Protein AF-A0A9D1FHT2-F1 (afdb_monomer)

Sequence (86 aa):
MQPKEKEFAIILGNLVRKLRRENTKNYSLYLDENLIPSSTLQTLESAKSSPKLYTLMRILGGMGISLADFAKLLENELPKDIFTKE

Solvent-accessible surface area (backbone atoms only — not comparable to full-atom values): 5070 Å² total; per-residue (Å²): 127,56,72,61,58,41,52,51,27,40,53,52,11,48,52,51,50,49,53,44,63,76,66,43,95,46,72,67,60,54,28,62,80,55,74,46,58,68,68,58,55,50,33,31,47,64,30,74,46,84,69,53,68,69,59,52,49,51,57,32,48,67,61,74,42,52,70,69,60,49,50,59,56,47,59,76,71,50,64,96,58,74,80,63,80,130

Mean predicted aligned error: 3.88 Å

InterPro domains:
  IPR010982 Lambda repressor-like, DNA-binding domain superfamily [G3DSA:1.10.260.40] (8-78)
  IPR010982 Lambda repressor-like, DNA-binding domain superfamily [SSF47413] (5-76)

pLDDT: mean 90.88, std 8.91, range [47.44, 97.31]

Radius of gyration: 13.07 Å; Cα contacts (8 Å, |Δi|>4): 68; chains: 1; bounding box: 22×29×38 Å

Organism: NCBI:txid2840836

Secondary structure (DSSP, 8-state):
--HHHHHHHHHHHHHHHHHHHHH-S-HHHHHHHTT--HHHHHHHHTTSSPPPHHHHHHHHHHTT--HHHHHHHHHHHS-TTTT---

Foldseek 3Di:
DPPLLLVLLQLQLCLLVVLCVVQPPDDVVLCVVLVNPPVLNVCSNVSVDRRDPVNVQSSCVSSVHHPVNSVVVSVVSDDPCSPPDD

Nearest PDB structures (foldseek):
  4i6t-assembly1_A  TM=8.855E-01  e=1.011E-02  Enterobacter sp. RFL1396
  3g5g-assembly1_A  TM=8.643E-01  e=2.364E-02  Enterobacter sp. RFL1396
  4i6u-assembly1_A  TM=8.636E-01  e=2.493E-02  Enterobacter sp. RFL1396
  3clc-assembly1_D  TM=8.712E-01  e=2.924E-02  unclassified
  3f52-assembly1_E  TM=8.143E-01  e=2.242E-02  Corynebacterium glutamicum

Structure (mmCIF, N/CA/C/O backbone):
data_AF-A0A9D1FHT2-F1
#
_entry.id   AF-A0A9D1FHT2-F1
#
loop_
_atom_site.group_PDB
_atom_site.id
_atom_site.type_symbol
_atom_site.label_atom_id
_atom_site.label_alt_id
_atom_site.label_comp_id
_atom_site.label_asym_id
_atom_site.label_entity_id
_atom_site.label_seq_id
_atom_site.pdbx_PDB_ins_code
_atom_site.Cartn_x
_atom_site.Cartn_y
_atom_site.Cartn_z
_atom_site.occupancy
_atom_site.B_iso_or_equiv
_atom_site.auth_seq_id
_atom_site.auth_comp_id
_atom_site.auth_asym_id
_atom_site.auth_atom_id
_atom_site.pdbx_PDB_model_num
ATOM 1 N N . MET A 1 1 ? 8.555 -4.871 -16.314 1.00 80.38 1 MET A N 1
ATOM 2 C CA . MET A 1 1 ? 8.300 -3.477 -15.904 1.00 80.38 1 MET A CA 1
ATOM 3 C C . MET A 1 1 ? 9.369 -2.621 -16.531 1.00 80.38 1 MET A C 1
ATOM 5 O O . MET A 1 1 ? 10.539 -2.986 -16.441 1.00 80.38 1 MET A O 1
ATOM 9 N N . GLN A 1 2 ? 8.964 -1.539 -17.180 1.00 88.44 2 GLN A N 1
ATOM 10 C CA . GLN A 1 2 ? 9.886 -0.512 -17.651 1.00 88.44 2 GLN A CA 1
ATOM 11 C C . GLN A 1 2 ? 10.543 0.198 -16.447 1.00 88.44 2 GLN A C 1
ATOM 13 O O . GLN A 1 2 ? 9.987 0.153 -15.346 1.00 88.44 2 GLN A O 1
ATOM 18 N N . PRO A 1 3 ? 11.709 0.852 -16.612 1.00 89.38 3 PRO A N 1
ATOM 19 C CA . PRO A 1 3 ? 12.416 1.499 -15.503 1.00 89.38 3 PRO A CA 1
ATOM 20 C C . PRO A 1 3 ? 11.550 2.488 -14.707 1.00 89.38 3 PRO A C 1
ATOM 22 O O . PRO A 1 3 ? 11.452 2.352 -13.490 1.00 89.38 3 PRO A O 1
ATOM 25 N N . LYS A 1 4 ? 10.836 3.392 -15.393 1.00 86.81 4 LYS A N 1
ATOM 26 C CA . LYS A 1 4 ? 9.939 4.376 -14.758 1.00 86.81 4 LYS A CA 1
ATOM 27 C C . LYS A 1 4 ? 8.759 3.725 -14.027 1.00 86.81 4 LYS A C 1
ATOM 29 O O . LYS A 1 4 ? 8.407 4.125 -12.924 1.00 86.81 4 LYS A O 1
ATOM 34 N N . GLU A 1 5 ? 8.176 2.668 -14.598 1.00 88.75 5 GLU A N 1
ATOM 35 C CA . GLU A 1 5 ? 7.110 1.905 -13.928 1.00 88.75 5 GLU A CA 1
ATOM 36 C C . GLU A 1 5 ? 7.611 1.243 -12.640 1.00 88.75 5 GLU A C 1
ATOM 38 O O . GLU A 1 5 ? 6.894 1.193 -11.642 1.00 88.75 5 GLU A O 1
ATOM 43 N N . LYS A 1 6 ? 8.845 0.726 -12.663 1.00 91.19 6 LYS A N 1
ATOM 44 C CA . LYS A 1 6 ? 9.475 0.109 -11.497 1.00 91.19 6 LYS A CA 1
ATOM 45 C C . LYS A 1 6 ? 9.759 1.145 -10.413 1.00 91.19 6 LYS A C 1
ATOM 47 O O . LYS A 1 6 ? 9.504 0.866 -9.247 1.00 91.19 6 LYS A O 1
ATOM 52 N N . GLU A 1 7 ? 10.258 2.317 -10.786 1.00 92.06 7 GLU A N 1
ATOM 53 C CA . GLU A 1 7 ? 10.485 3.430 -9.861 1.00 92.06 7 GLU A CA 1
ATOM 54 C C . GLU A 1 7 ? 9.182 3.877 -9.190 1.00 92.06 7 GLU A C 1
ATOM 56 O O . GLU A 1 7 ? 9.097 3.908 -7.962 1.00 92.06 7 GLU A O 1
ATOM 61 N N . PHE A 1 8 ? 8.124 4.084 -9.978 1.00 91.88 8 PHE A N 1
ATOM 62 C CA . PHE A 1 8 ? 6.791 4.373 -9.453 1.00 91.88 8 PHE A CA 1
ATOM 63 C C . PHE A 1 8 ? 6.298 3.278 -8.493 1.00 91.88 8 PHE A C 1
ATOM 65 O O . PHE A 1 8 ? 5.805 3.575 -7.404 1.00 91.88 8 PHE A O 1
ATOM 72 N N . ALA A 1 9 ? 6.462 2.003 -8.861 1.00 93.12 9 ALA A N 1
ATOM 73 C CA . ALA A 1 9 ? 6.069 0.881 -8.012 1.00 93.12 9 ALA A CA 1
ATOM 74 C C . ALA A 1 9 ? 6.854 0.840 -6.688 1.00 93.12 9 ALA A C 1
ATOM 76 O O . ALA A 1 9 ? 6.278 0.477 -5.664 1.00 93.12 9 ALA A O 1
ATOM 77 N N . ILE A 1 10 ? 8.134 1.233 -6.687 1.00 94.56 10 ILE A N 1
ATOM 78 C CA . ILE A 1 10 ? 8.958 1.342 -5.473 1.00 94.56 10 ILE A CA 1
ATOM 79 C C . ILE A 1 10 ? 8.418 2.440 -4.555 1.00 94.56 10 ILE A C 1
ATOM 81 O O . ILE A 1 10 ? 8.215 2.184 -3.369 1.00 94.5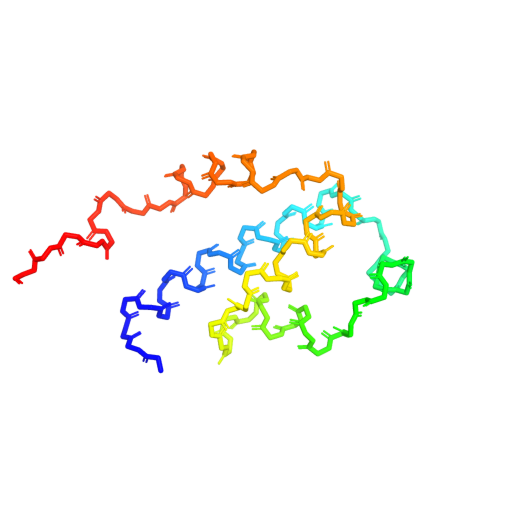6 10 ILE A O 1
ATOM 85 N N . ILE A 1 11 ? 8.144 3.633 -5.090 1.00 94.94 11 ILE A N 1
ATOM 86 C CA . ILE A 1 11 ? 7.606 4.760 -4.309 1.00 94.94 11 ILE A CA 1
ATOM 87 C C . ILE A 1 11 ? 6.256 4.376 -3.697 1.00 94.94 11 ILE A C 1
ATOM 89 O O . ILE A 1 11 ? 6.061 4.478 -2.484 1.00 94.94 11 ILE A O 1
ATOM 93 N N . LEU A 1 12 ? 5.354 3.837 -4.519 1.00 95.31 12 LEU A N 1
ATOM 94 C CA . LEU A 1 12 ? 4.038 3.38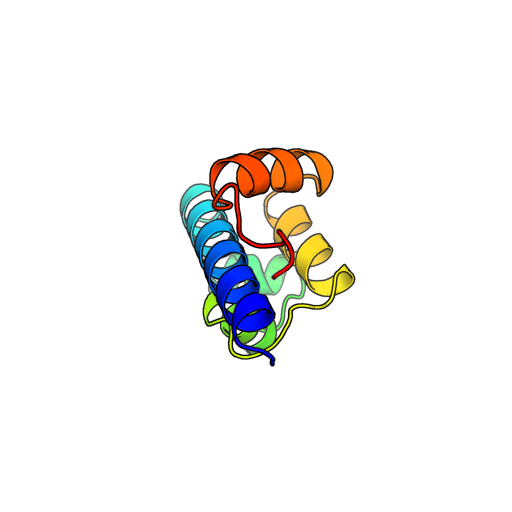0 -4.085 1.00 95.31 12 LEU A CA 1
ATOM 95 C C . LEU A 1 12 ? 4.145 2.287 -3.011 1.00 95.31 12 LEU A C 1
ATOM 97 O O . LEU A 1 12 ? 3.486 2.378 -1.974 1.00 95.31 12 LEU A O 1
ATOM 101 N N . GLY A 1 13 ? 4.982 1.270 -3.230 1.00 96.06 13 GLY A N 1
ATOM 102 C CA . GLY A 1 13 ? 5.179 0.167 -2.289 1.00 96.06 13 GLY A CA 1
ATOM 103 C C . GLY A 1 13 ? 5.739 0.628 -0.942 1.00 96.06 13 GLY A C 1
ATOM 104 O O . GLY A 1 13 ? 5.258 0.196 0.109 1.00 96.06 13 GLY A O 1
ATOM 105 N N . ASN A 1 14 ? 6.699 1.556 -0.962 1.00 96.56 14 ASN A N 1
ATOM 106 C CA . ASN A 1 14 ? 7.276 2.151 0.241 1.00 96.56 14 ASN A CA 1
ATOM 107 C C . ASN A 1 14 ? 6.247 2.973 1.024 1.00 96.56 14 ASN A C 1
ATOM 109 O O . ASN A 1 14 ? 6.155 2.819 2.245 1.00 96.56 14 ASN A O 1
ATOM 113 N N . LEU A 1 15 ? 5.443 3.790 0.337 1.00 97.31 15 LEU A N 1
ATOM 114 C CA . LEU A 1 15 ? 4.396 4.582 0.980 1.00 97.31 15 LEU A CA 1
ATOM 115 C C . LEU A 1 15 ? 3.333 3.685 1.626 1.00 97.31 15 LEU A C 1
ATOM 117 O O . LEU A 1 15 ? 2.982 3.883 2.788 1.00 97.31 15 LEU A O 1
ATOM 121 N N . VAL A 1 16 ? 2.870 2.646 0.923 1.00 96.81 16 VAL A N 1
ATOM 122 C CA . VAL A 1 16 ? 1.913 1.680 1.490 1.00 96.81 16 VAL A CA 1
ATOM 123 C C . VAL A 1 16 ? 2.497 0.976 2.714 1.00 96.81 16 VAL A C 1
ATOM 125 O O . VAL A 1 16 ? 1.823 0.855 3.736 1.00 96.81 16 VAL A O 1
ATOM 128 N N . ARG A 1 17 ? 3.767 0.562 2.655 1.00 96.31 17 ARG A N 1
ATOM 129 C CA . ARG A 1 17 ? 4.453 -0.070 3.787 1.00 96.31 17 ARG A CA 1
ATOM 130 C C . ARG A 1 17 ? 4.548 0.852 5.000 1.00 96.31 17 ARG A C 1
ATOM 132 O O . ARG A 1 17 ? 4.369 0.386 6.128 1.00 96.31 17 ARG A O 1
ATOM 139 N N . LYS A 1 18 ? 4.853 2.132 4.778 1.00 96.69 18 LYS A N 1
ATOM 140 C CA . LYS A 1 18 ? 4.899 3.164 5.820 1.00 96.69 18 LYS A CA 1
ATOM 141 C C . LYS A 1 18 ? 3.530 3.307 6.484 1.00 96.69 18 LYS A C 1
ATOM 143 O O . LYS A 1 18 ? 3.420 3.053 7.681 1.00 96.69 18 LYS A O 1
ATOM 148 N N . LEU A 1 19 ? 2.489 3.567 5.692 1.00 96.50 19 LEU A N 1
ATOM 149 C CA . LEU A 1 19 ? 1.119 3.730 6.187 1.00 96.50 19 LEU A CA 1
ATOM 150 C C . LEU A 1 19 ? 0.635 2.495 6.946 1.00 96.50 19 LEU A C 1
ATOM 152 O O . LEU A 1 19 ? 0.046 2.615 8.018 1.00 96.50 19 LEU A O 1
ATOM 156 N N . ARG A 1 20 ? 0.950 1.292 6.461 1.00 95.44 20 ARG A N 1
ATOM 157 C CA . ARG A 1 20 ? 0.596 0.059 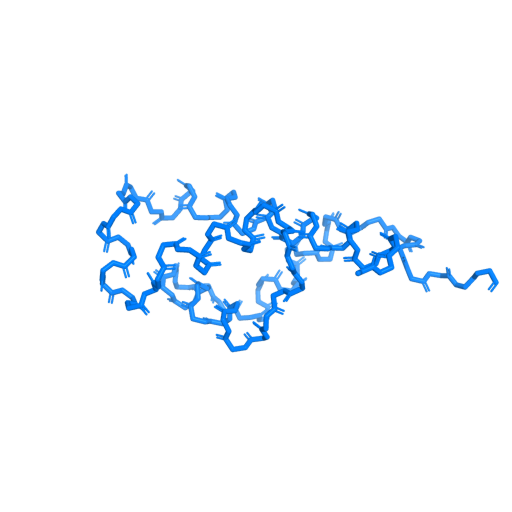7.165 1.00 95.44 20 ARG A CA 1
ATOM 158 C C . ARG A 1 20 ? 1.262 -0.031 8.531 1.00 95.44 20 ARG A C 1
ATOM 160 O O . ARG A 1 20 ? 0.609 -0.419 9.492 1.00 95.44 20 ARG A O 1
ATOM 167 N N . ARG A 1 21 ? 2.549 0.297 8.647 1.00 94.88 21 ARG A N 1
ATOM 168 C CA . ARG A 1 21 ? 3.246 0.270 9.946 1.00 94.88 21 ARG A CA 1
ATOM 169 C C . ARG A 1 21 ? 2.693 1.305 10.927 1.00 94.88 21 ARG A C 1
ATOM 171 O O . ARG A 1 21 ? 2.702 1.043 12.122 1.00 94.88 21 ARG A O 1
ATOM 178 N N . GLU A 1 22 ? 2.208 2.437 10.427 1.00 95.19 22 GLU A N 1
ATOM 179 C CA . GLU A 1 22 ? 1.591 3.493 11.240 1.00 95.19 22 GLU A CA 1
ATOM 180 C C . GLU A 1 22 ? 0.173 3.118 11.704 1.00 95.19 22 GLU A C 1
ATOM 182 O O . GLU A 1 22 ? -0.201 3.410 12.837 1.00 95.19 22 GLU A O 1
ATOM 187 N N . ASN A 1 23 ? -0.601 2.432 10.856 1.00 93.19 23 ASN A N 1
ATOM 188 C CA . ASN A 1 23 ? -2.024 2.160 11.096 1.00 93.19 23 ASN A CA 1
ATOM 189 C C . ASN A 1 23 ? -2.319 0.738 11.602 1.00 93.19 23 ASN A C 1
ATOM 191 O O . ASN A 1 23 ? -3.422 0.469 12.069 1.00 93.19 23 ASN A O 1
ATOM 195 N N . THR A 1 24 ? -1.358 -0.189 11.535 1.00 90.50 24 THR A N 1
ATOM 196 C CA . THR A 1 24 ? -1.565 -1.597 11.913 1.00 90.50 24 THR A CA 1
ATOM 197 C C . THR A 1 24 ? -0.521 -2.045 12.933 1.00 90.50 24 THR A C 1
ATOM 199 O O . THR A 1 24 ? 0.685 -1.967 12.700 1.00 90.50 24 THR A O 1
ATOM 202 N N . LYS A 1 25 ? -0.982 -2.540 14.088 1.00 82.75 25 LYS A N 1
ATOM 203 C CA . LYS A 1 25 ? -0.098 -3.029 15.163 1.00 82.75 25 LYS A CA 1
ATOM 204 C C . LYS A 1 25 ? 0.376 -4.463 14.929 1.00 82.75 25 LYS A C 1
ATOM 206 O O . LYS A 1 25 ? 1.478 -4.819 15.335 1.00 82.75 25 LYS A O 1
ATOM 211 N N . ASN A 1 26 ? -0.451 -5.286 14.282 1.00 92.75 26 ASN A N 1
ATOM 212 C CA . ASN A 1 26 ? -0.157 -6.687 14.000 1.00 92.75 26 ASN A CA 1
ATOM 213 C C . ASN A 1 26 ? -0.377 -6.982 12.513 1.00 92.75 26 ASN A C 1
ATOM 215 O O . ASN A 1 26 ? -1.472 -6.800 11.990 1.00 92.75 26 ASN A O 1
ATOM 219 N N . TYR A 1 27 ? 0.684 -7.441 11.849 1.00 93.00 27 TYR A N 1
ATOM 220 C CA . TYR A 1 27 ? 0.689 -7.725 10.417 1.00 93.00 27 TYR A CA 1
ATOM 221 C C . TYR A 1 27 ? -0.259 -8.865 10.033 1.00 93.00 27 TYR A C 1
ATOM 223 O O . TYR A 1 27 ? -1.057 -8.701 9.117 1.00 93.00 27 TYR A O 1
ATOM 231 N N . SER A 1 28 ? -0.177 -10.005 10.724 1.00 94.31 28 SER A N 1
ATOM 232 C CA . SER A 1 28 ? -0.980 -11.186 10.393 1.00 94.31 28 SER A CA 1
ATOM 233 C C . SER A 1 28 ? -2.460 -10.931 10.639 1.00 94.31 28 SER A C 1
ATOM 235 O O . SER A 1 28 ? -3.274 -11.216 9.771 1.00 94.31 28 SER A O 1
ATOM 237 N N . LEU A 1 29 ? -2.790 -10.294 11.768 1.00 94.38 29 LEU A N 1
ATOM 238 C CA . LEU A 1 29 ? -4.173 -9.944 12.086 1.00 94.38 29 LEU A CA 1
ATOM 239 C C . LEU A 1 29 ? -4.767 -8.996 11.035 1.00 94.38 29 LEU A C 1
ATOM 241 O O . LEU A 1 29 ? -5.860 -9.238 10.541 1.00 94.38 29 LEU A O 1
ATOM 245 N N . TYR A 1 30 ? -4.009 -7.973 10.626 1.00 95.75 30 TYR A N 1
ATOM 246 C CA . TYR A 1 30 ? -4.430 -7.058 9.565 1.00 95.75 30 TYR A CA 1
ATOM 247 C C . TYR A 1 30 ? -4.711 -7.782 8.240 1.00 95.75 30 TYR A C 1
ATOM 249 O O . TYR A 1 30 ? -5.690 -7.469 7.563 1.00 95.75 30 TYR A O 1
ATOM 257 N N . LEU A 1 31 ? -3.860 -8.737 7.855 1.00 95.62 31 LEU A N 1
ATOM 258 C CA . LEU A 1 31 ? -4.070 -9.517 6.637 1.00 95.62 31 LEU A CA 1
ATOM 259 C C . LEU A 1 31 ? -5.334 -10.376 6.717 1.00 95.62 31 LEU A C 1
ATOM 261 O O . LEU A 1 31 ? -6.106 -10.398 5.755 1.00 95.62 31 LEU A O 1
ATOM 265 N N . ASP A 1 32 ? -5.541 -11.046 7.850 1.00 95.12 32 ASP A N 1
ATOM 266 C CA . ASP A 1 32 ? -6.666 -11.955 8.066 1.00 95.12 32 ASP A CA 1
ATOM 267 C C . ASP A 1 32 ? -8.000 -11.195 8.088 1.00 95.12 32 ASP A C 1
ATOM 269 O O . ASP A 1 32 ? -8.917 -11.541 7.343 1.00 95.12 32 ASP A O 1
ATOM 273 N N . GLU A 1 33 ? -8.089 -10.102 8.854 1.00 94.69 33 GLU A N 1
ATOM 274 C CA . GLU A 1 33 ? -9.300 -9.273 8.974 1.00 94.69 33 GLU A CA 1
ATOM 275 C C . GLU A 1 33 ? -9.733 -8.656 7.638 1.00 94.69 33 GLU A C 1
ATOM 277 O O . GLU A 1 33 ? -10.923 -8.462 7.391 1.00 94.69 33 GLU A O 1
ATOM 282 N N . ASN A 1 34 ? -8.775 -8.374 6.752 1.00 94.38 34 ASN A N 1
ATOM 283 C CA . ASN A 1 34 ? -9.028 -7.698 5.480 1.00 94.38 34 ASN A CA 1
ATOM 284 C C . ASN A 1 34 ? -8.993 -8.634 4.266 1.00 94.38 34 ASN A C 1
ATOM 286 O O . ASN A 1 34 ? -9.091 -8.172 3.122 1.00 94.38 34 ASN A O 1
ATOM 290 N N . LEU A 1 35 ? -8.856 -9.947 4.489 1.00 94.06 35 LEU A N 1
ATOM 291 C CA . LEU A 1 35 ? -8.784 -10.966 3.439 1.00 94.06 35 LEU A CA 1
ATOM 292 C C . LEU A 1 35 ? -7.715 -10.625 2.382 1.00 94.06 35 LEU A C 1
ATOM 294 O O . LEU A 1 35 ? -7.965 -10.647 1.165 1.00 94.06 35 LEU A O 1
ATOM 298 N N . ILE A 1 36 ? -6.524 -10.250 2.853 1.00 94.50 36 ILE A N 1
ATOM 299 C CA . ILE A 1 36 ? -5.382 -9.873 2.019 1.00 94.50 36 ILE A CA 1
ATOM 300 C C . ILE A 1 36 ? -4.376 -11.027 2.038 1.00 94.50 36 ILE A C 1
ATOM 302 O O . ILE A 1 36 ? -3.786 -11.311 3.079 1.00 94.50 36 ILE A O 1
ATOM 306 N N . PRO A 1 37 ? -4.099 -11.681 0.897 1.00 94.31 37 PRO A N 1
ATOM 307 C CA . PRO A 1 37 ? -3.042 -12.680 0.850 1.00 94.31 37 PRO A CA 1
ATOM 308 C C . PRO A 1 37 ? -1.686 -12.042 1.175 1.00 94.31 37 PRO A C 1
ATOM 310 O O . PRO A 1 37 ? -1.319 -11.018 0.592 1.00 94.31 37 PRO A O 1
ATOM 313 N N . SER A 1 38 ? -0.899 -12.674 2.045 1.00 94.69 38 SER A N 1
ATOM 314 C CA . SER A 1 38 ? 0.428 -12.175 2.441 1.00 94.69 38 SER A CA 1
ATOM 315 C C . SER A 1 38 ? 1.347 -11.921 1.242 1.00 94.69 38 SER A C 1
ATOM 317 O O . SER A 1 38 ? 2.013 -10.889 1.172 1.00 94.69 38 SER A O 1
ATOM 319 N N . SER A 1 39 ? 1.313 -12.813 0.250 1.00 93.88 39 SER A N 1
ATOM 320 C CA . SER A 1 39 ? 2.051 -12.689 -1.010 1.00 93.88 39 SER A CA 1
ATOM 321 C C . SER A 1 39 ? 1.645 -11.458 -1.818 1.00 93.88 39 SER A C 1
ATOM 323 O O . SER A 1 39 ? 2.484 -10.863 -2.493 1.00 93.88 39 SER A O 1
ATOM 325 N N . THR A 1 40 ? 0.377 -11.049 -1.737 1.00 92.62 40 THR A N 1
ATOM 326 C CA . THR A 1 40 ? -0.153 -9.879 -2.444 1.00 92.62 40 THR A CA 1
ATOM 327 C C . THR A 1 40 ? 0.411 -8.599 -1.845 1.00 92.62 40 THR A C 1
ATOM 329 O O . THR A 1 40 ? 0.972 -7.780 -2.573 1.00 92.62 40 THR A O 1
ATOM 332 N N . LEU A 1 41 ? 0.335 -8.456 -0.518 1.00 94.25 41 LEU A N 1
ATOM 333 C CA . LEU A 1 41 ? 0.913 -7.304 0.167 1.00 94.25 41 LEU A CA 1
ATOM 334 C C . LEU A 1 41 ? 2.437 -7.268 0.005 1.00 94.25 41 LEU A C 1
ATOM 336 O O . LEU A 1 41 ? 2.990 -6.225 -0.326 1.00 94.25 41 LEU A O 1
ATOM 340 N N . GLN A 1 42 ? 3.113 -8.409 0.156 1.00 93.81 42 GLN A N 1
ATOM 341 C CA . GLN A 1 42 ? 4.563 -8.491 -0.011 1.00 93.81 42 GLN A CA 1
ATOM 342 C C . GLN A 1 42 ? 4.998 -8.101 -1.428 1.00 93.81 42 GLN A C 1
ATOM 344 O O . GLN A 1 42 ? 5.980 -7.381 -1.593 1.00 93.81 42 GLN A O 1
ATOM 349 N N . THR A 1 43 ? 4.275 -8.550 -2.455 1.00 93.19 43 THR A N 1
ATOM 350 C CA . THR A 1 43 ? 4.559 -8.202 -3.857 1.00 93.19 43 THR A CA 1
ATOM 351 C C . THR A 1 43 ? 4.417 -6.701 -4.099 1.00 93.19 43 THR A C 1
ATOM 353 O O . THR A 1 43 ? 5.256 -6.121 -4.788 1.00 93.19 43 THR A O 1
ATOM 356 N N . LEU A 1 44 ? 3.401 -6.075 -3.496 1.00 94.75 44 LEU A N 1
ATOM 357 C CA . LEU A 1 44 ? 3.185 -4.634 -3.568 1.00 94.75 44 LEU A CA 1
ATOM 358 C C . LEU A 1 44 ? 4.285 -3.864 -2.822 1.00 94.75 44 LEU A C 1
ATOM 360 O O . LEU A 1 44 ? 4.924 -3.004 -3.418 1.00 94.75 44 LEU A O 1
ATOM 364 N N . GLU A 1 45 ? 4.558 -4.197 -1.555 1.00 95.00 45 GLU A N 1
ATOM 365 C CA . GLU A 1 45 ? 5.573 -3.504 -0.740 1.00 95.00 45 GLU A CA 1
ATOM 366 C C . GLU A 1 45 ? 7.002 -3.684 -1.279 1.00 95.00 45 GLU A C 1
ATOM 368 O O . GLU A 1 45 ? 7.865 -2.853 -1.016 1.00 95.00 45 GLU A O 1
ATOM 373 N N . SER A 1 46 ? 7.274 -4.772 -2.008 1.00 94.81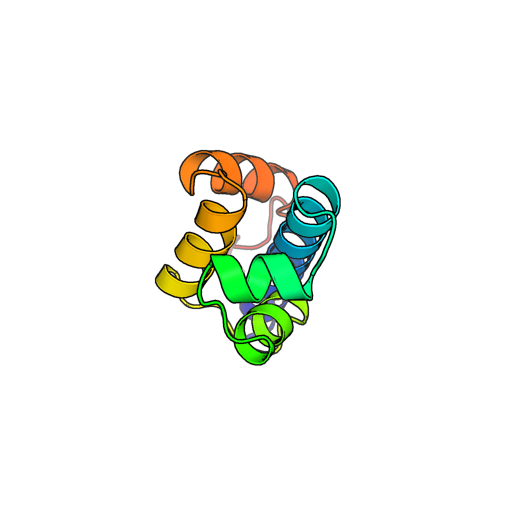 46 SER A N 1
ATOM 374 C CA . SER A 1 46 ? 8.586 -5.039 -2.619 1.00 94.81 46 SER A CA 1
ATOM 375 C C . SER A 1 46 ? 8.710 -4.562 -4.066 1.00 94.81 46 SER A C 1
ATOM 377 O O . SER A 1 46 ? 9.756 -4.781 -4.679 1.00 94.81 46 SER A O 1
ATOM 379 N N . ALA A 1 47 ? 7.660 -3.955 -4.632 1.00 93.56 47 ALA A N 1
ATOM 380 C CA . ALA A 1 47 ? 7.612 -3.528 -6.032 1.00 93.56 47 ALA A CA 1
ATOM 381 C C . ALA A 1 47 ? 7.987 -4.641 -7.035 1.00 93.56 47 ALA A C 1
ATOM 383 O O . ALA A 1 47 ? 8.529 -4.384 -8.113 1.00 93.56 47 ALA A O 1
ATOM 384 N N . LYS A 1 48 ? 7.705 -5.905 -6.689 1.00 89.88 48 LYS A N 1
ATOM 385 C CA . LYS A 1 48 ? 8.036 -7.066 -7.532 1.00 89.88 48 LYS A CA 1
ATOM 386 C C . LYS A 1 48 ? 7.169 -7.114 -8.796 1.00 89.88 48 LYS A C 1
ATOM 388 O O . LYS A 1 48 ? 7.598 -7.641 -9.820 1.00 89.88 48 LYS A O 1
ATOM 393 N N . SER A 1 49 ? 5.972 -6.531 -8.744 1.00 84.75 49 SER A N 1
ATOM 394 C CA . SER A 1 49 ? 5.099 -6.310 -9.898 1.00 84.75 49 SER A CA 1
ATOM 395 C C . SER A 1 49 ? 4.318 -5.008 -9.747 1.00 84.75 49 SER A C 1
ATOM 397 O O . SER A 1 49 ? 4.127 -4.531 -8.630 1.00 84.75 49 SER A O 1
ATOM 399 N N . SER A 1 50 ? 3.782 -4.488 -10.852 1.00 78.75 50 SER A N 1
ATOM 400 C CA . SER A 1 50 ? 2.824 -3.384 -10.807 1.00 78.75 50 SER A CA 1
ATOM 401 C C . SER A 1 50 ? 1.579 -3.810 -10.016 1.00 78.75 50 SER A C 1
ATOM 403 O O . SER A 1 50 ? 0.956 -4.824 -10.358 1.00 78.75 50 SER A O 1
ATOM 405 N N . PRO A 1 51 ? 1.215 -3.096 -8.942 1.00 78.19 51 PRO A N 1
ATOM 406 C CA . PRO A 1 51 ? 0.041 -3.439 -8.160 1.00 78.19 51 PRO A CA 1
ATOM 407 C C . PRO A 1 51 ? -1.232 -3.151 -8.958 1.00 78.19 51 PRO A C 1
ATOM 409 O O . PRO A 1 51 ? -1.365 -2.116 -9.608 1.00 78.19 51 PRO A O 1
ATOM 412 N N . LYS A 1 52 ? -2.196 -4.073 -8.899 1.00 89.06 52 LYS A N 1
ATOM 413 C CA . LYS A 1 52 ? -3.524 -3.846 -9.478 1.00 89.06 52 LYS A CA 1
ATOM 414 C C . LYS A 1 52 ? -4.286 -2.838 -8.616 1.00 89.06 52 LYS A C 1
ATOM 416 O O . LYS A 1 52 ? -4.244 -2.933 -7.391 1.00 89.06 52 LYS A O 1
ATOM 421 N N . LEU A 1 53 ? -5.047 -1.938 -9.240 1.00 91.25 53 LEU A N 1
ATOM 422 C CA . LEU A 1 53 ? -5.81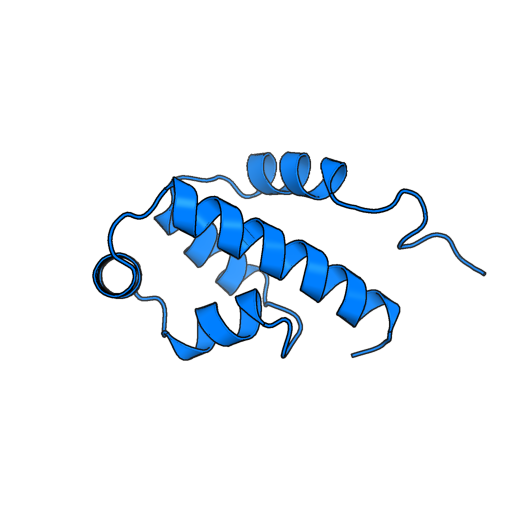4 -0.906 -8.527 1.00 91.25 53 LEU A CA 1
ATOM 423 C C . LEU A 1 53 ? -6.731 -1.496 -7.444 1.00 91.25 53 LEU A C 1
ATOM 425 O O . LEU A 1 53 ? -6.721 -1.039 -6.307 1.00 91.25 53 LEU A O 1
ATOM 429 N N . TYR A 1 54 ? -7.456 -2.567 -7.769 1.00 91.12 54 TYR A N 1
ATOM 430 C CA . TYR A 1 54 ? -8.320 -3.264 -6.812 1.00 91.12 54 TYR A CA 1
ATOM 431 C C . TYR A 1 54 ? -7.560 -3.785 -5.579 1.00 91.12 54 TYR A C 1
ATOM 433 O O . TYR A 1 54 ? -8.039 -3.680 -4.451 1.00 91.12 54 TYR A O 1
ATOM 441 N N . THR A 1 55 ? -6.352 -4.317 -5.783 1.00 91.56 55 THR A N 1
ATOM 442 C CA . THR A 1 55 ? -5.479 -4.780 -4.698 1.00 91.56 55 THR A CA 1
ATOM 443 C C . THR A 1 55 ? -5.067 -3.625 -3.794 1.00 91.56 55 THR A C 1
ATOM 445 O O . THR A 1 55 ? -5.156 -3.746 -2.574 1.00 91.56 55 THR A O 1
ATOM 448 N N . LEU A 1 56 ? -4.653 -2.503 -4.389 1.00 94.81 56 LEU A N 1
ATOM 449 C CA . LEU A 1 56 ? -4.293 -1.299 -3.648 1.00 94.81 56 LEU A CA 1
ATOM 450 C C . LEU A 1 56 ? -5.481 -0.790 -2.822 1.00 94.81 56 LEU A C 1
ATOM 452 O O . LEU A 1 56 ? -5.331 -0.564 -1.628 1.00 94.81 56 LEU A O 1
ATOM 456 N N . MET A 1 57 ? -6.672 -0.691 -3.420 1.00 94.94 57 MET A N 1
ATOM 457 C CA . MET A 1 57 ? -7.881 -0.240 -2.721 1.00 94.94 57 MET A CA 1
ATOM 458 C C . MET A 1 57 ? -8.237 -1.126 -1.526 1.00 94.94 57 MET A C 1
ATOM 460 O O . MET A 1 57 ? -8.599 -0.600 -0.480 1.00 94.94 57 MET A O 1
ATOM 464 N N . ARG A 1 58 ? -8.108 -2.455 -1.646 1.00 93.62 58 ARG A N 1
ATOM 465 C CA . ARG A 1 58 ? -8.354 -3.370 -0.520 1.00 93.62 58 ARG A CA 1
ATOM 466 C C . ARG A 1 58 ? -7.367 -3.138 0.625 1.00 93.62 58 ARG A C 1
ATOM 468 O O . ARG A 1 58 ? -7.778 -3.074 1.778 1.00 93.62 58 ARG A O 1
ATOM 475 N N . ILE A 1 59 ? -6.081 -2.997 0.303 1.00 95.50 59 ILE A N 1
ATOM 476 C CA . ILE A 1 59 ? -5.026 -2.729 1.289 1.00 95.50 59 ILE A CA 1
ATOM 477 C C . ILE A 1 59 ? -5.296 -1.397 2.004 1.00 95.50 59 ILE A C 1
ATOM 479 O O . ILE A 1 59 ? -5.336 -1.353 3.233 1.00 95.50 59 ILE A O 1
ATOM 483 N N . LEU A 1 60 ? -5.558 -0.328 1.250 1.00 96.44 60 LEU A N 1
ATOM 484 C CA . LEU A 1 60 ? -5.872 0.991 1.807 1.00 96.44 60 LEU A CA 1
ATOM 485 C C . LEU A 1 60 ? -7.148 0.978 2.657 1.00 96.44 60 LEU A C 1
ATOM 487 O O . LEU A 1 60 ? -7.143 1.497 3.772 1.00 96.44 60 LEU A O 1
ATOM 491 N N . GLY A 1 61 ? -8.203 0.317 2.176 1.00 95.31 61 GLY A N 1
ATOM 492 C CA . GLY A 1 61 ? -9.471 0.183 2.890 1.00 95.31 61 GLY A CA 1
ATOM 493 C C . GLY A 1 61 ? -9.313 -0.495 4.249 1.00 95.31 61 GLY A C 1
ATOM 494 O O . GLY A 1 61 ? -9.890 -0.026 5.225 1.00 95.31 61 GLY A O 1
ATOM 495 N N . GLY A 1 62 ? -8.454 -1.514 4.350 1.00 94.19 62 GLY A N 1
ATOM 496 C CA . GLY A 1 62 ? -8.156 -2.155 5.633 1.00 94.19 62 GLY A CA 1
ATOM 497 C C . GLY A 1 62 ? -7.399 -1.276 6.631 1.00 94.19 62 GLY A C 1
ATOM 498 O O . GLY A 1 62 ? -7.332 -1.601 7.811 1.00 94.19 62 GLY A O 1
ATOM 499 N N . MET A 1 63 ? -6.816 -0.168 6.170 1.00 95.38 63 MET A N 1
ATOM 500 C CA . MET A 1 63 ? -6.209 0.861 7.020 1.00 95.38 63 MET A CA 1
ATOM 501 C C . MET A 1 63 ? -7.159 2.043 7.268 1.00 95.38 63 MET A C 1
ATOM 503 O O . MET A 1 63 ? -6.765 3.008 7.911 1.00 95.38 63 MET A O 1
ATOM 507 N N . GLY A 1 64 ? -8.385 2.006 6.733 1.00 95.19 64 GLY A N 1
ATOM 508 C CA . GLY A 1 64 ? -9.315 3.138 6.771 1.00 95.19 64 GLY A CA 1
ATOM 509 C C . GLY A 1 64 ? -8.900 4.313 5.878 1.00 95.19 64 GLY A C 1
ATOM 510 O O . GLY A 1 64 ? -9.382 5.425 6.072 1.00 95.19 64 GLY A O 1
ATOM 511 N N . ILE A 1 65 ? -8.009 4.092 4.906 1.00 97.25 65 ILE A N 1
ATOM 512 C CA . ILE A 1 65 ? -7.475 5.138 4.026 1.00 97.25 65 ILE A CA 1
ATOM 513 C C . ILE A 1 65 ? -8.236 5.119 2.700 1.00 97.25 65 ILE A C 1
ATOM 515 O O . ILE A 1 6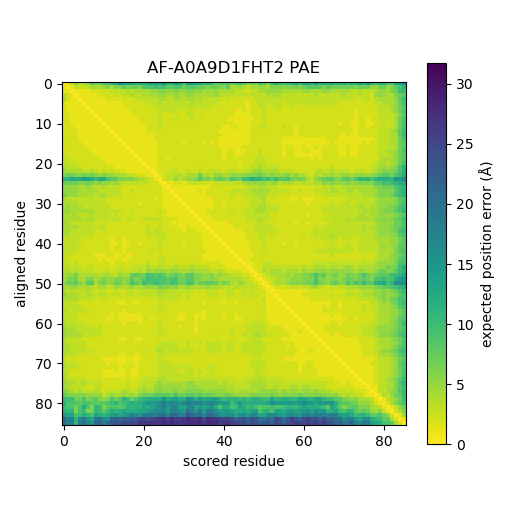5 ? -8.333 4.086 2.034 1.00 97.25 65 ILE A O 1
ATOM 519 N N . SER A 1 66 ? -8.758 6.274 2.286 1.00 96.50 66 SER A N 1
ATOM 520 C CA . SER A 1 66 ? -9.390 6.409 0.975 1.00 96.50 66 SER A CA 1
ATOM 521 C C . SER A 1 66 ? -8.339 6.467 -0.140 1.00 96.50 66 SER A C 1
ATOM 523 O O . SER A 1 66 ? -7.219 6.944 0.054 1.00 96.50 66 SER A O 1
ATOM 525 N N . LEU A 1 67 ? -8.701 6.026 -1.349 1.00 95.19 67 LEU A N 1
ATOM 526 C CA . LEU A 1 67 ? -7.808 6.144 -2.509 1.00 95.19 67 LEU A CA 1
ATOM 527 C C . LEU A 1 67 ? -7.450 7.611 -2.812 1.00 95.19 67 LEU A C 1
ATOM 529 O O . LEU A 1 67 ? -6.331 7.888 -3.233 1.00 95.19 67 LEU A O 1
ATOM 533 N N . ALA A 1 68 ? -8.379 8.543 -2.577 1.00 96.00 68 ALA A N 1
ATOM 534 C CA . ALA A 1 68 ? -8.162 9.969 -2.806 1.00 96.00 68 ALA A CA 1
ATOM 535 C C . ALA A 1 68 ? -7.132 10.561 -1.832 1.00 96.00 68 ALA A C 1
ATOM 537 O O . ALA A 1 68 ? -6.262 11.324 -2.248 1.00 96.00 68 ALA A O 1
ATOM 538 N N . ASP A 1 69 ? -7.192 10.188 -0.553 1.00 96.69 69 ASP A N 1
ATOM 539 C CA . ASP A 1 69 ? -6.217 10.652 0.440 1.00 96.69 69 ASP A CA 1
ATOM 540 C C . ASP A 1 69 ? -4.847 10.025 0.198 1.00 96.69 69 ASP A C 1
ATOM 542 O O . ASP A 1 69 ? -3.830 10.714 0.251 1.00 96.69 69 ASP A O 1
ATOM 546 N N . PHE A 1 70 ? -4.820 8.744 -0.174 1.00 96.94 70 PHE A N 1
ATOM 547 C CA . PHE A 1 70 ? -3.587 8.094 -0.599 1.00 96.94 70 PHE A CA 1
ATOM 548 C C . PHE A 1 70 ? -2.961 8.780 -1.820 1.00 96.94 70 PHE A C 1
ATOM 550 O O . PHE A 1 70 ? -1.752 8.983 -1.835 1.00 96.94 70 PHE A O 1
ATOM 557 N N . ALA A 1 71 ? -3.756 9.170 -2.821 1.00 94.69 71 ALA A N 1
ATOM 558 C CA . ALA A 1 71 ? -3.250 9.853 -4.011 1.00 94.69 71 ALA A CA 1
ATOM 559 C C . ALA A 1 71 ? -2.567 11.186 -3.667 1.00 94.69 71 ALA A C 1
ATOM 561 O O . ALA A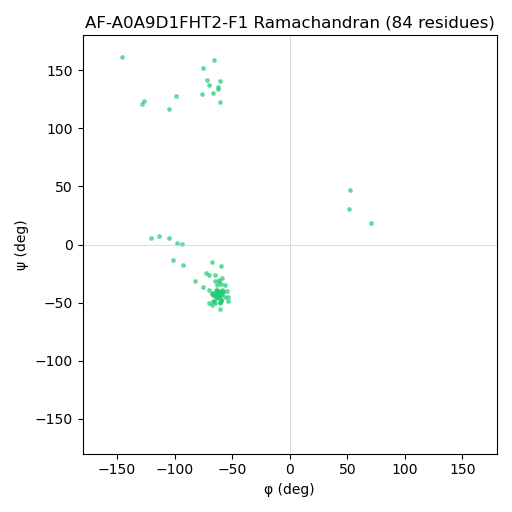 1 71 ? -1.487 11.456 -4.183 1.00 94.69 71 ALA A O 1
ATOM 562 N N . LYS A 1 72 ? -3.135 11.969 -2.739 1.00 96.06 72 LYS A N 1
ATOM 563 C CA . LYS A 1 72 ? -2.515 13.213 -2.245 1.00 96.06 72 LYS A CA 1
ATOM 564 C C . LYS A 1 72 ? -1.191 12.955 -1.526 1.00 96.06 72 LYS A C 1
ATOM 566 O O . LYS A 1 72 ? -0.239 13.707 -1.689 1.00 96.06 72 LYS A O 1
ATOM 571 N N . LEU A 1 73 ? -1.125 11.896 -0.716 1.00 96.25 73 LEU A N 1
ATOM 572 C CA . LEU A 1 73 ? 0.116 11.503 -0.044 1.00 96.25 73 LEU A CA 1
ATOM 573 C C . LEU A 1 73 ? 1.169 11.046 -1.054 1.00 96.25 73 LEU A C 1
ATOM 575 O O . LEU A 1 73 ? 2.330 11.419 -0.933 1.00 96.25 73 LEU A O 1
ATOM 579 N N . LEU A 1 74 ? 0.755 10.272 -2.057 1.00 94.69 74 LEU A N 1
ATOM 580 C CA . LEU A 1 74 ? 1.633 9.786 -3.110 1.00 94.69 74 LEU A CA 1
ATOM 581 C C . LEU A 1 74 ? 2.196 10.937 -3.944 1.00 94.69 74 LEU A C 1
ATOM 583 O O . LEU A 1 74 ? 3.382 10.929 -4.236 1.00 94.69 74 LEU A O 1
ATOM 587 N N . GLU A 1 75 ? 1.385 11.941 -4.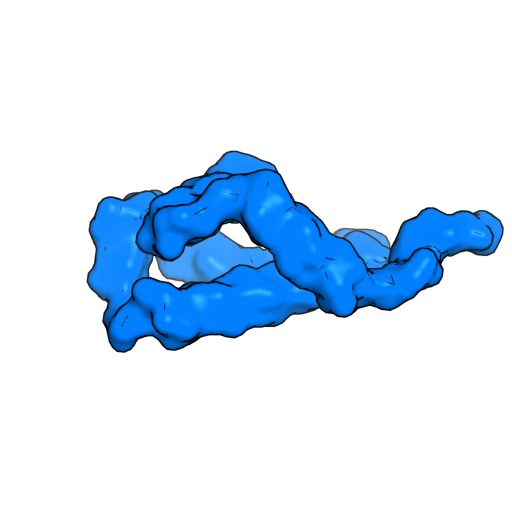276 1.00 92.31 75 GLU A N 1
ATOM 588 C CA . GLU A 1 75 ? 1.825 13.132 -5.013 1.00 92.31 75 GLU A CA 1
ATOM 589 C C . GLU A 1 75 ? 2.984 13.864 -4.315 1.00 92.31 75 GLU A C 1
ATOM 591 O O . GLU A 1 75 ? 3.897 14.332 -4.988 1.00 92.31 75 GLU A O 1
ATOM 596 N N . ASN A 1 76 ? 3.011 13.878 -2.978 1.00 92.31 76 ASN A N 1
ATOM 597 C CA . ASN A 1 76 ? 4.114 14.466 -2.208 1.00 92.31 76 ASN A CA 1
ATOM 598 C C . ASN A 1 76 ? 5.409 13.635 -2.245 1.00 92.31 76 ASN A C 1
ATOM 600 O O . ASN A 1 76 ? 6.487 14.180 -2.016 1.00 92.31 76 ASN A O 1
ATOM 604 N N . GLU A 1 77 ? 5.307 12.328 -2.487 1.00 92.19 77 GLU A N 1
ATOM 605 C CA . GLU A 1 77 ? 6.448 11.402 -2.557 1.00 92.19 77 GLU A CA 1
ATOM 606 C 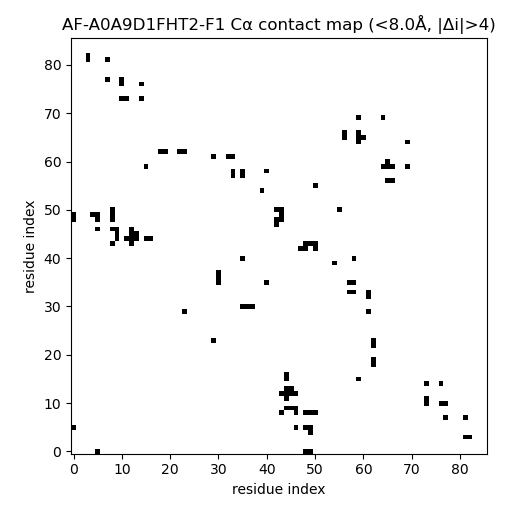C . GLU A 1 77 ? 6.967 11.241 -3.996 1.00 92.19 77 GLU A C 1
ATOM 608 O O . GLU A 1 77 ? 8.078 10.752 -4.210 1.00 92.19 77 GLU A O 1
ATOM 613 N N . LEU A 1 78 ? 6.169 11.623 -5.000 1.00 90.50 78 LEU A N 1
ATOM 614 C CA . LEU A 1 78 ? 6.552 11.499 -6.400 1.00 90.50 78 LEU A CA 1
ATOM 615 C C . LEU A 1 78 ? 7.562 12.593 -6.794 1.00 90.50 78 LEU A C 1
ATOM 617 O O . LEU A 1 78 ? 7.299 13.782 -6.597 1.00 90.50 78 LEU A O 1
ATOM 621 N N . PRO A 1 79 ? 8.699 12.229 -7.416 1.00 85.81 79 PRO A N 1
ATOM 622 C CA . PRO A 1 79 ? 9.571 13.201 -8.052 1.00 85.81 79 PRO A CA 1
ATOM 623 C C . PRO A 1 79 ? 8.818 13.944 -9.164 1.00 85.81 79 PRO A C 1
ATOM 625 O O . PRO A 1 79 ? 8.019 13.363 -9.904 1.00 85.81 79 PRO A O 1
ATOM 628 N N . LYS A 1 80 ? 9.075 15.254 -9.276 1.00 78.31 80 LYS A N 1
ATOM 629 C CA . LYS A 1 80 ? 8.345 16.173 -10.173 1.00 78.31 80 LYS A CA 1
ATOM 630 C C . LYS A 1 80 ? 8.441 15.791 -11.656 1.00 78.31 80 LYS A C 1
ATOM 632 O O . LYS A 1 80 ? 7.632 16.249 -12.457 1.00 78.31 80 LYS A O 1
ATOM 637 N N . ASP A 1 81 ? 9.419 14.972 -12.013 1.00 78.38 81 ASP A N 1
ATOM 638 C CA . ASP A 1 81 ? 9.812 14.603 -13.368 1.00 78.38 81 ASP A CA 1
ATOM 639 C C . ASP A 1 81 ? 9.560 13.122 -13.715 1.00 78.38 81 ASP A C 1
ATOM 641 O O . ASP A 1 81 ? 9.906 12.667 -14.809 1.00 78.38 81 ASP A O 1
ATOM 645 N N . ILE A 1 82 ? 8.893 12.362 -12.837 1.00 72.75 82 ILE A N 1
ATOM 646 C CA . ILE A 1 82 ? 8.762 10.902 -12.991 1.00 72.75 82 ILE A CA 1
ATOM 647 C C . ILE A 1 82 ? 8.083 10.480 -14.313 1.00 72.75 82 ILE A C 1
ATOM 649 O O . ILE A 1 82 ? 8.389 9.424 -14.869 1.00 72.75 82 ILE A O 1
ATOM 653 N N . PHE A 1 83 ? 7.198 11.322 -14.865 1.00 68.38 83 PHE A N 1
ATOM 654 C CA . PHE A 1 83 ? 6.487 11.076 -16.129 1.00 68.38 83 PHE A CA 1
ATOM 655 C C . PHE A 1 83 ? 6.739 12.131 -17.212 1.00 68.38 83 PHE A C 1
ATOM 657 O O . PHE A 1 83 ? 6.133 12.049 -18.283 1.00 68.38 83 PHE A O 1
ATOM 664 N N . THR A 1 84 ? 7.629 13.105 -16.997 1.00 67.94 84 THR A N 1
ATOM 665 C CA . THR A 1 84 ? 7.993 14.031 -18.077 1.00 67.94 84 THR A CA 1
ATOM 666 C C . THR A 1 84 ? 8.751 13.280 -19.174 1.00 67.94 84 THR A C 1
ATOM 668 O O . THR A 1 84 ? 9.638 12.462 -18.902 1.00 67.94 84 THR A O 1
ATOM 671 N N . LYS A 1 85 ? 8.298 13.491 -20.414 1.00 50.44 85 LYS A N 1
ATOM 672 C CA . LYS A 1 85 ? 8.852 12.920 -21.646 1.00 50.44 85 LYS A CA 1
ATOM 673 C C . LYS A 1 85 ? 10.289 13.402 -21.854 1.00 50.44 85 LYS A C 1
ATOM 675 O O . LYS A 1 85 ? 10.537 14.598 -21.730 1.00 50.44 85 LYS A O 1
ATOM 680 N N . GLU A 1 86 ? 11.172 12.478 -22.221 1.00 47.44 86 GLU A N 1
ATOM 681 C CA . GLU A 1 86 ? 12.178 12.773 -23.251 1.00 47.44 86 GLU A CA 1
ATOM 682 C C . GLU A 1 86 ? 11.493 12.680 -24.620 1.00 47.44 86 GLU A C 1
ATOM 684 O O . GLU A 1 86 ? 10.606 11.799 -24.768 1.00 47.44 86 GLU A O 1
#